Protein AF-A0A6C0DEX9-F1 (afdb_monomer_lite)

Structure (mmCIF, N/CA/C/O backbone):
data_AF-A0A6C0DEX9-F1
#
_entry.id   AF-A0A6C0DEX9-F1
#
loop_
_atom_site.group_PDB
_atom_site.id
_atom_site.type_symbol
_atom_site.label_atom_id
_atom_site.label_alt_id
_atom_site.label_comp_id
_atom_site.label_asym_id
_atom_site.label_entity_id
_atom_site.label_seq_id
_atom_site.pdbx_PDB_ins_code
_atom_site.Cartn_x
_atom_site.Cartn_y
_atom_site.Cartn_z
_atom_site.occupancy
_atom_site.B_iso_or_equiv
_atom_site.auth_seq_id
_atom_site.auth_comp_id
_atom_site.auth_asym_id
_atom_site.auth_atom_id
_atom_site.pdbx_PDB_model_num
ATOM 1 N N . MET A 1 1 ? -10.800 -14.074 -1.603 1.00 45.97 1 MET A N 1
ATOM 2 C CA . MET A 1 1 ? -10.891 -12.600 -1.622 1.00 45.97 1 MET A CA 1
ATOM 3 C C . MET A 1 1 ? -9.914 -12.077 -0.584 1.00 45.97 1 MET A C 1
ATOM 5 O O . MET A 1 1 ? -10.099 -12.381 0.587 1.00 45.97 1 MET A O 1
ATOM 9 N N . ASN A 1 2 ? -8.826 -11.427 -1.005 1.00 59.69 2 ASN A N 1
ATOM 10 C CA . ASN A 1 2 ? -7.826 -10.876 -0.082 1.00 59.69 2 ASN A CA 1
ATOM 11 C C . ASN A 1 2 ? -8.279 -9.472 0.323 1.00 59.69 2 ASN A C 1
ATOM 13 O O . ASN A 1 2 ? -7.854 -8.490 -0.276 1.00 59.69 2 ASN A O 1
ATOM 17 N N . THR A 1 3 ? -9.137 -9.399 1.340 1.00 82.94 3 THR A N 1
ATOM 18 C CA . THR A 1 3 ? -9.750 -8.154 1.829 1.00 82.94 3 THR A CA 1
ATOM 19 C C . THR A 1 3 ? -8.724 -7.036 2.011 1.00 82.94 3 THR A C 1
ATOM 21 O O . THR A 1 3 ? -8.916 -5.935 1.513 1.00 82.94 3 THR A O 1
ATOM 24 N N . VAL A 1 4 ? -7.574 -7.325 2.625 1.00 87.12 4 VAL A N 1
ATOM 25 C CA . VAL A 1 4 ? -6.521 -6.323 2.870 1.00 87.12 4 VAL A CA 1
ATOM 26 C C . VAL A 1 4 ? -5.940 -5.736 1.582 1.00 87.12 4 VAL A C 1
ATOM 28 O O . VAL A 1 4 ? -5.668 -4.540 1.529 1.00 87.12 4 VAL A O 1
ATOM 31 N N . LYS A 1 5 ? -5.758 -6.554 0.540 1.00 90.75 5 LYS A N 1
ATOM 32 C CA . LYS A 1 5 ? -5.237 -6.089 -0.750 1.00 90.75 5 LYS A CA 1
ATOM 33 C C . LYS A 1 5 ? -6.224 -5.139 -1.418 1.00 90.75 5 LYS A C 1
ATOM 35 O O . LYS A 1 5 ? -5.801 -4.111 -1.941 1.00 90.75 5 LYS A O 1
ATOM 40 N N . ASP A 1 6 ? -7.510 -5.468 -1.365 1.00 91.62 6 ASP A N 1
ATOM 41 C CA . ASP A 1 6 ? -8.572 -4.637 -1.931 1.00 91.62 6 ASP A CA 1
ATOM 42 C C . ASP A 1 6 ? -8.660 -3.300 -1.176 1.00 91.62 6 ASP A C 1
ATOM 44 O O . ASP A 1 6 ? -8.590 -2.240 -1.795 1.00 91.62 6 ASP A O 1
ATOM 48 N N . HIS A 1 7 ? -8.665 -3.326 0.164 1.00 92.69 7 HIS A N 1
ATOM 49 C CA . HIS A 1 7 ? -8.656 -2.110 0.987 1.00 92.69 7 HIS A CA 1
ATOM 50 C C . HIS A 1 7 ? -7.416 -1.244 0.742 1.00 92.69 7 HIS A C 1
ATOM 52 O O . HIS A 1 7 ? -7.547 -0.058 0.455 1.00 92.69 7 HIS A O 1
ATOM 58 N N . ALA A 1 8 ? -6.215 -1.823 0.776 1.00 93.25 8 ALA A N 1
ATOM 59 C CA . ALA A 1 8 ? -4.984 -1.082 0.518 1.00 93.25 8 ALA A CA 1
ATOM 60 C C . ALA A 1 8 ? -4.972 -0.459 -0.887 1.00 93.25 8 ALA A C 1
ATOM 62 O O . ALA A 1 8 ? -4.510 0.665 -1.064 1.00 93.25 8 ALA A O 1
ATOM 63 N N . THR A 1 9 ? -5.505 -1.168 -1.886 1.00 92.88 9 THR A N 1
ATOM 64 C CA . THR A 1 9 ? -5.619 -0.660 -3.261 1.00 92.88 9 THR A CA 1
ATOM 65 C C . THR A 1 9 ? -6.638 0.476 -3.356 1.00 92.88 9 THR A C 1
ATOM 67 O O . THR A 1 9 ? -6.397 1.450 -4.072 1.00 92.88 9 THR A O 1
ATO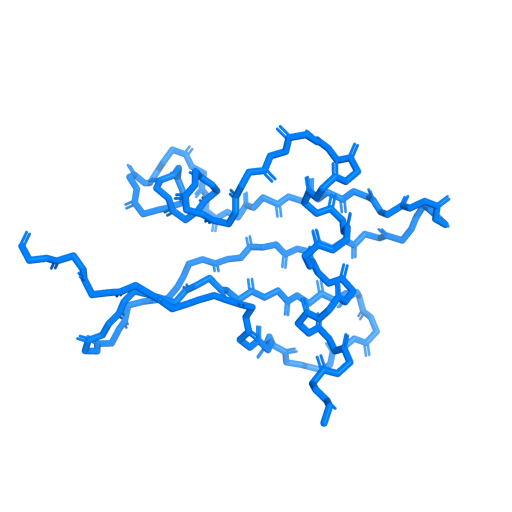M 70 N N . ASN A 1 10 ? -7.730 0.410 -2.590 1.00 94.25 10 ASN A N 1
ATOM 71 C CA . ASN A 1 10 ? -8.698 1.502 -2.478 1.00 94.25 10 ASN A CA 1
ATOM 72 C C . ASN A 1 10 ? -8.069 2.744 -1.839 1.00 94.25 10 ASN A C 1
ATOM 74 O O . ASN A 1 10 ? -8.282 3.842 -2.342 1.00 94.25 10 ASN A O 1
ATOM 78 N N . VAL A 1 11 ? -7.233 2.586 -0.806 1.00 95.31 11 VAL A N 1
ATOM 79 C CA . VAL A 1 11 ? -6.475 3.708 -0.219 1.00 95.31 11 VAL A CA 1
ATOM 80 C C . VAL A 1 11 ? -5.568 4.353 -1.263 1.00 95.31 11 VAL A C 1
ATOM 82 O O . VAL A 1 11 ? -5.564 5.572 -1.410 1.00 95.31 11 VAL A O 1
ATOM 85 N N . LEU A 1 12 ? -4.826 3.554 -2.030 1.00 94.88 12 LEU A N 1
ATOM 86 C CA . LEU A 1 12 ? -3.970 4.079 -3.096 1.00 94.88 12 LEU A CA 1
ATOM 87 C C . LEU A 1 12 ? -4.794 4.823 -4.162 1.00 94.88 12 LEU A C 1
ATOM 89 O O . LEU A 1 12 ? -4.441 5.935 -4.554 1.00 94.88 12 LEU A O 1
ATOM 93 N N . SER A 1 13 ? -5.939 4.261 -4.549 1.00 93.94 13 SER A N 1
ATOM 94 C CA . SER A 1 13 ? -6.865 4.878 -5.507 1.00 93.94 13 SER A CA 1
ATOM 95 C C . SER A 1 13 ? -7.447 6.195 -4.986 1.00 93.94 13 SER A C 1
ATOM 97 O O . SER A 1 13 ? -7.510 7.169 -5.732 1.00 93.94 13 SER A O 1
ATOM 99 N N . TYR A 1 14 ? -7.799 6.261 -3.698 1.00 94.50 14 TYR A N 1
ATOM 100 C CA . TYR A 1 14 ? -8.277 7.476 -3.031 1.00 94.50 14 TYR A CA 1
ATOM 101 C C . TYR A 1 14 ? -7.240 8.609 -3.083 1.00 94.50 14 TYR A C 1
ATOM 103 O O . TYR A 1 14 ? -7.587 9.764 -3.318 1.00 94.50 14 TYR A O 1
ATOM 111 N N . HIS A 1 15 ? -5.952 8.273 -2.970 1.00 94.06 15 HIS A N 1
ATOM 112 C CA . HIS A 1 15 ? -4.836 9.221 -3.110 1.00 94.06 15 HIS A CA 1
ATOM 113 C C . HIS A 1 15 ? -4.367 9.424 -4.558 1.00 94.06 15 HIS A C 1
ATOM 115 O O . HIS A 1 15 ? -3.318 10.028 -4.779 1.00 94.06 15 HIS A O 1
ATOM 121 N N . SER A 1 16 ? -5.112 8.930 -5.556 1.00 93.38 16 SER A N 1
ATOM 122 C CA . SER A 1 16 ? -4.734 8.991 -6.979 1.00 93.38 16 SER A CA 1
ATOM 123 C C . SER A 1 16 ? -3.313 8.472 -7.250 1.00 93.38 16 SER A C 1
ATOM 125 O O . SER A 1 16 ? -2.596 8.994 -8.105 1.00 93.38 16 SER A O 1
ATOM 127 N N . THR A 1 17 ? -2.884 7.453 -6.502 1.00 93.25 17 THR A N 1
ATOM 128 C CA . THR A 1 17 ? -1.554 6.853 -6.618 1.00 93.25 17 THR A CA 1
ATOM 129 C C . THR A 1 17 ? -1.647 5.381 -7.002 1.00 93.25 17 THR A C 1
ATOM 131 O O . THR A 1 17 ? -2.637 4.709 -6.716 1.00 93.25 17 THR A O 1
ATOM 134 N N . SER A 1 18 ? -0.615 4.867 -7.671 1.00 93.44 18 SER A N 1
ATOM 135 C CA . SER A 1 18 ? -0.568 3.469 -8.097 1.00 93.44 18 SER A CA 1
ATOM 136 C C . SER A 1 18 ? 0.348 2.641 -7.186 1.00 93.44 18 SER A C 1
ATOM 138 O O . SER A 1 18 ? 1.361 3.158 -6.692 1.00 93.44 18 SER A O 1
ATOM 140 N N . PRO A 1 19 ? 0.049 1.346 -6.973 1.00 94.12 19 PRO A N 1
ATOM 141 C CA . PRO A 1 19 ? 0.934 0.448 -6.236 1.00 94.12 19 PRO A CA 1
ATOM 142 C C . PRO A 1 19 ? 2.361 0.417 -6.800 1.00 94.12 19 PRO A C 1
ATOM 144 O O . PRO A 1 19 ? 3.324 0.373 -6.038 1.00 94.12 19 PRO A O 1
ATOM 147 N N . GLU A 1 20 ? 2.514 0.475 -8.124 1.00 93.38 20 GLU A N 1
ATOM 148 C CA . GLU A 1 20 ? 3.805 0.497 -8.819 1.00 93.38 20 GLU A CA 1
ATOM 149 C C . GLU A 1 20 ? 4.599 1.760 -8.491 1.00 93.38 20 GLU A C 1
ATOM 151 O O . GLU A 1 20 ? 5.799 1.682 -8.216 1.00 93.38 20 GLU A O 1
ATOM 156 N N . PHE A 1 21 ? 3.933 2.917 -8.491 1.00 92.06 21 PHE A N 1
ATOM 157 C CA . PHE A 1 21 ? 4.563 4.189 -8.168 1.00 92.06 21 PHE A CA 1
ATOM 158 C C . PHE A 1 21 ? 5.047 4.204 -6.716 1.00 92.06 21 PHE A C 1
ATOM 160 O O . PHE A 1 21 ? 6.230 4.454 -6.469 1.00 92.06 21 PHE A O 1
ATOM 167 N N . VAL A 1 22 ? 4.179 3.838 -5.767 1.00 94.31 22 VAL A N 1
ATOM 168 C CA . VAL A 1 22 ? 4.527 3.735 -4.338 1.00 94.31 22 VAL A CA 1
ATOM 169 C C . VAL A 1 22 ? 5.664 2.737 -4.117 1.00 94.31 22 VAL A C 1
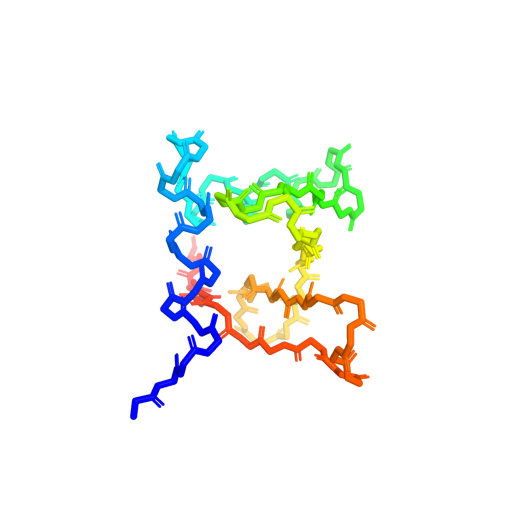ATOM 171 O O . VAL A 1 22 ? 6.625 3.037 -3.405 1.00 94.31 22 VAL A O 1
ATOM 174 N N . LEU A 1 23 ? 5.610 1.576 -4.775 1.00 93.56 23 LEU A N 1
ATOM 175 C CA . LEU A 1 23 ? 6.678 0.582 -4.718 1.00 93.56 23 LEU A CA 1
ATOM 176 C C . LEU A 1 23 ? 8.004 1.141 -5.251 1.00 93.56 23 LEU A C 1
ATOM 178 O O . LEU A 1 23 ? 9.048 0.880 -4.655 1.00 93.56 23 LEU A O 1
ATOM 182 N N . SER A 1 24 ? 7.983 1.928 -6.331 1.00 91.25 24 SER A N 1
ATOM 183 C CA . SER A 1 24 ? 9.189 2.554 -6.887 1.00 91.25 24 SER A CA 1
ATOM 184 C C . SER A 1 24 ? 9.810 3.580 -5.932 1.00 91.25 24 SER A C 1
ATOM 186 O O . SER A 1 24 ? 11.025 3.561 -5.735 1.00 91.25 24 SER A O 1
ATOM 188 N N . LEU A 1 25 ? 8.991 4.409 -5.269 1.00 91.88 25 LEU A N 1
ATOM 189 C CA . LEU A 1 25 ? 9.454 5.407 -4.300 1.00 91.88 25 LEU A CA 1
ATOM 190 C C . LEU A 1 25 ? 10.156 4.749 -3.108 1.00 91.88 25 LEU A C 1
ATOM 192 O O . LEU A 1 25 ? 11.255 5.155 -2.723 1.00 91.88 25 LEU A O 1
ATOM 196 N N . LEU A 1 26 ? 9.529 3.706 -2.556 1.00 93.44 26 LEU A N 1
ATOM 197 C CA . LEU A 1 26 ? 10.060 2.948 -1.425 1.00 93.44 26 LEU A CA 1
ATOM 198 C C . LEU A 1 26 ? 11.312 2.151 -1.813 1.00 93.44 26 LEU A C 1
ATOM 200 O O . LEU A 1 26 ? 12.282 2.109 -1.059 1.00 93.44 26 LEU A O 1
ATOM 204 N N . ARG A 1 27 ? 11.326 1.545 -3.007 1.00 90.94 27 ARG A N 1
ATOM 205 C CA . ARG A 1 27 ? 12.488 0.809 -3.532 1.00 90.94 27 ARG A CA 1
ATOM 206 C C . ARG A 1 27 ? 13.694 1.722 -3.736 1.00 90.94 27 ARG A C 1
ATOM 208 O O . ARG A 1 27 ? 14.808 1.317 -3.415 1.00 90.94 27 ARG A O 1
ATOM 215 N N . ASN A 1 28 ? 13.479 2.926 -4.262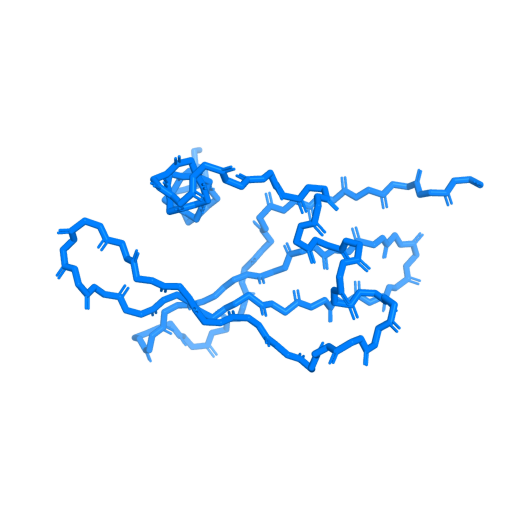 1.00 89.38 28 ASN A N 1
ATOM 216 C CA . ASN A 1 28 ? 14.544 3.900 -4.506 1.00 89.38 28 ASN A CA 1
ATOM 217 C C . ASN A 1 28 ? 15.094 4.519 -3.209 1.00 89.38 28 ASN A C 1
ATOM 219 O O . ASN A 1 28 ? 16.019 5.324 -3.266 1.00 89.38 28 ASN A O 1
ATOM 223 N N . GLY A 1 29 ? 14.541 4.155 -2.046 1.00 85.81 29 GLY A N 1
ATOM 224 C CA . GLY A 1 29 ? 15.032 4.599 -0.745 1.00 85.81 29 GLY A CA 1
ATOM 225 C C . GLY A 1 29 ? 14.750 6.070 -0.448 1.00 85.81 29 GLY A C 1
ATOM 226 O O . GLY A 1 29 ? 15.350 6.616 0.471 1.00 85.81 29 GLY A O 1
ATOM 227 N N . ILE A 1 30 ? 13.840 6.708 -1.195 1.00 85.81 30 ILE A N 1
ATOM 228 C CA . ILE A 1 30 ? 13.434 8.099 -0.943 1.00 85.81 30 ILE A CA 1
ATOM 229 C C . ILE A 1 30 ? 12.773 8.193 0.437 1.00 85.81 30 ILE A C 1
ATOM 231 O O . ILE A 1 30 ? 13.007 9.143 1.178 1.00 85.81 30 ILE A O 1
ATOM 235 N N . LEU A 1 31 ? 11.973 7.181 0.789 1.00 87.06 31 LEU A N 1
ATOM 236 C CA . LEU A 1 31 ? 11.317 7.049 2.085 1.00 87.06 31 LEU A CA 1
ATOM 237 C C . LEU A 1 31 ? 11.392 5.594 2.579 1.00 87.06 31 LEU A C 1
ATOM 239 O O . LEU A 1 31 ? 11.242 4.672 1.775 1.00 87.06 31 LEU A O 1
ATOM 243 N N . PRO A 1 32 ? 11.569 5.357 3.894 1.00 88.69 32 PRO A N 1
ATOM 244 C CA . PRO A 1 32 ? 11.583 4.006 4.462 1.00 88.69 32 PRO A CA 1
ATOM 245 C C . PRO A 1 32 ? 10.183 3.370 4.530 1.00 88.69 32 PRO A C 1
ATOM 247 O O . PRO A 1 32 ? 10.053 2.147 4.584 1.00 88.69 32 PRO A O 1
ATOM 250 N N . ASN A 1 33 ? 9.137 4.194 4.569 1.00 94.19 33 ASN A N 1
ATOM 251 C CA . ASN A 1 33 ? 7.729 3.811 4.535 1.00 94.19 33 ASN A CA 1
ATOM 252 C C . ASN A 1 33 ? 6.888 5.002 4.045 1.00 94.19 33 ASN A C 1
ATOM 254 O O . ASN A 1 33 ? 7.353 6.142 4.071 1.00 94.19 33 ASN A O 1
ATOM 258 N N . ILE A 1 34 ? 5.665 4.727 3.599 1.00 95.00 34 ILE A N 1
ATOM 259 C CA . ILE A 1 34 ? 4.677 5.737 3.209 1.00 95.00 34 ILE A CA 1
ATOM 260 C C . ILE A 1 34 ? 3.430 5.509 4.057 1.00 95.00 34 ILE A C 1
ATOM 262 O O . ILE A 1 34 ? 2.929 4.390 4.120 1.00 95.00 34 ILE A O 1
ATOM 266 N N . VAL A 1 35 ? 2.928 6.556 4.706 1.00 95.81 35 VAL A N 1
ATOM 267 C CA . VAL A 1 35 ? 1.690 6.496 5.490 1.00 95.81 35 VAL A CA 1
ATOM 268 C C . VAL A 1 35 ? 0.618 7.280 4.751 1.00 95.81 35 VAL A C 1
ATOM 270 O O . VAL A 1 35 ? 0.806 8.459 4.460 1.00 95.81 35 VAL A O 1
ATOM 273 N N . LEU A 1 36 ? -0.494 6.621 4.439 1.00 95.56 36 LEU A N 1
ATOM 274 C CA . LEU A 1 36 ? -1.668 7.227 3.814 1.00 95.56 36 LEU A CA 1
ATOM 275 C C . LEU A 1 36 ? -2.889 6.975 4.687 1.00 95.56 36 LEU A C 1
ATOM 277 O O . LEU A 1 36 ? -2.920 6.014 5.451 1.00 95.56 36 LEU A O 1
ATOM 281 N N . LYS A 1 37 ? -3.897 7.833 4.562 1.00 95.19 37 LYS A N 1
ATOM 282 C CA . LYS A 1 37 ? -5.173 7.661 5.259 1.00 95.19 37 LYS A CA 1
ATOM 283 C C . LYS A 1 37 ? -6.256 7.208 4.302 1.00 95.19 37 LYS A C 1
ATOM 285 O O . LYS A 1 37 ? -6.301 7.704 3.179 1.00 95.19 37 LYS A O 1
ATOM 290 N N . ASP A 1 38 ? -7.101 6.288 4.732 1.00 93.00 38 ASP A N 1
ATOM 291 C CA . ASP A 1 38 ? -8.283 5.907 3.965 1.00 93.00 38 ASP A CA 1
ATOM 292 C C . ASP A 1 38 ? -9.413 6.952 4.098 1.00 93.00 38 ASP A C 1
ATOM 294 O O . ASP A 1 38 ? -9.255 8.007 4.724 1.00 93.00 38 ASP A O 1
ATOM 298 N N . GLU A 1 39 ? 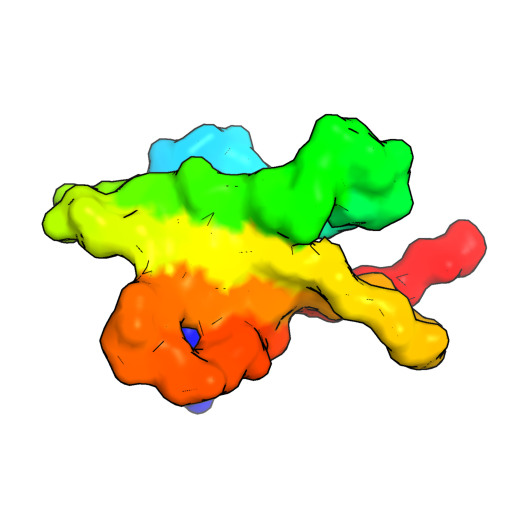-10.568 6.652 3.506 1.00 90.81 39 GLU A N 1
ATOM 299 C CA . GLU A 1 39 ? -11.780 7.478 3.591 1.00 90.81 39 GLU A CA 1
ATOM 300 C C . GLU A 1 39 ? -12.360 7.585 5.019 1.00 90.81 39 GLU A C 1
ATOM 302 O O . GLU A 1 39 ? -13.033 8.564 5.340 1.00 90.81 39 GLU A O 1
ATOM 307 N N . HIS A 1 40 ? -12.049 6.630 5.902 1.00 91.12 40 HIS A N 1
ATOM 308 C CA . HIS A 1 40 ? -12.447 6.609 7.313 1.00 91.12 40 HIS A CA 1
ATOM 309 C C . HIS A 1 40 ? -11.394 7.234 8.241 1.00 91.12 40 HIS A C 1
ATOM 311 O O . HIS A 1 40 ? -11.530 7.156 9.466 1.00 91.12 40 HIS A O 1
ATOM 317 N N . ASN A 1 41 ? -10.362 7.882 7.684 1.00 90.25 41 ASN A N 1
ATOM 318 C CA . ASN A 1 41 ? -9.240 8.471 8.421 1.00 90.25 41 ASN A CA 1
ATOM 319 C C . ASN A 1 41 ? -8.384 7.424 9.177 1.00 90.25 41 ASN A C 1
ATOM 321 O O . ASN A 1 41 ? -7.667 7.769 10.122 1.00 90.25 41 ASN A O 1
ATOM 325 N N . GLU A 1 42 ? -8.441 6.154 8.765 1.00 94.06 42 GLU A N 1
ATOM 326 C CA . GLU A 1 42 ? -7.580 5.067 9.225 1.00 94.06 42 GLU A CA 1
ATOM 327 C C . GLU A 1 42 ? -6.208 5.147 8.545 1.00 94.06 42 GLU A C 1
ATOM 329 O O . GLU A 1 42 ? -6.097 5.331 7.335 1.00 94.06 42 GLU A O 1
ATOM 334 N N . GLU A 1 43 ? -5.139 4.993 9.326 1.00 95.25 43 GLU A N 1
ATOM 335 C CA . GLU A 1 43 ? -3.768 5.057 8.822 1.00 95.25 43 GLU A CA 1
ATOM 336 C C . GLU A 1 43 ? -3.289 3.708 8.282 1.00 95.25 43 GLU A C 1
ATOM 338 O O . GLU A 1 43 ? -3.188 2.711 9.003 1.00 95.25 43 GLU A O 1
ATOM 343 N N . TRP A 1 44 ? -2.902 3.724 7.011 1.00 96.31 44 TRP A N 1
ATOM 344 C CA . TRP A 1 44 ? -2.298 2.624 6.281 1.00 96.31 44 TRP A CA 1
ATOM 345 C C . TRP A 1 44 ? -0.816 2.903 6.060 1.00 96.31 44 TRP A C 1
ATOM 347 O O . TRP A 1 44 ? -0.429 3.873 5.409 1.00 96.31 44 TRP A O 1
ATOM 357 N N . THR A 1 45 ? 0.031 2.031 6.598 1.00 96.75 45 THR A N 1
ATOM 358 C CA . THR A 1 45 ? 1.483 2.086 6.409 1.00 96.75 45 THR A CA 1
ATOM 359 C C . THR A 1 45 ? 1.894 1.135 5.298 1.00 96.75 45 THR A C 1
ATOM 361 O O . THR A 1 45 ? 1.733 -0.079 5.431 1.00 96.75 45 THR A O 1
ATOM 364 N N . PHE A 1 46 ? 2.488 1.680 4.246 1.00 96.69 46 PHE A N 1
ATOM 365 C CA . PHE A 1 46 ? 3.040 0.969 3.103 1.00 96.69 46 PHE A CA 1
ATOM 366 C C . PHE A 1 46 ? 4.554 0.836 3.237 1.00 96.69 46 PHE A C 1
ATOM 368 O O . PHE A 1 46 ? 5.264 1.803 3.526 1.00 96.69 46 PHE A O 1
ATOM 375 N N . VAL A 1 47 ? 5.057 -0.374 3.009 1.00 96.25 47 VAL A N 1
ATOM 376 C CA . VAL A 1 47 ? 6.484 -0.698 3.068 1.00 96.25 47 VAL A CA 1
ATOM 377 C C . VAL A 1 47 ? 6.893 -1.556 1.886 1.00 96.25 47 VAL A C 1
ATOM 379 O O . VAL A 1 47 ? 6.114 -2.338 1.339 1.00 96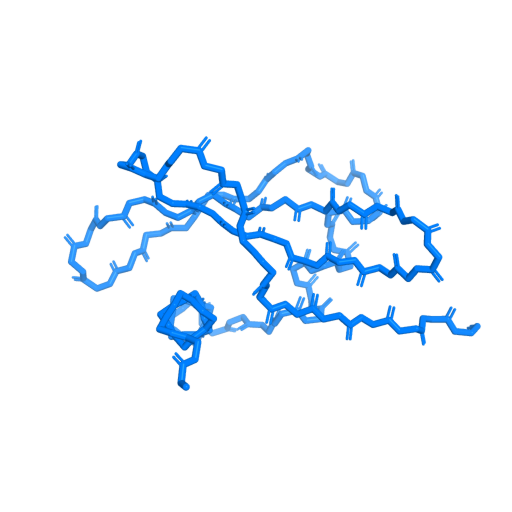.25 47 VAL A O 1
ATOM 382 N N . TYR A 1 48 ? 8.164 -1.439 1.535 1.00 94.44 48 TYR A N 1
ATOM 383 C CA . TYR A 1 48 ? 8.801 -2.274 0.537 1.00 94.44 48 TYR A CA 1
ATOM 384 C C . TYR A 1 48 ? 9.503 -3.464 1.199 1.00 94.44 48 TYR A C 1
ATOM 386 O O . TYR A 1 48 ? 10.186 -3.315 2.217 1.00 94.44 48 TYR A O 1
ATOM 394 N N . ARG A 1 49 ? 9.378 -4.654 0.599 1.00 93.12 49 ARG A N 1
ATOM 395 C CA . ARG A 1 49 ? 10.261 -5.790 0.888 1.00 93.12 49 ARG A CA 1
ATOM 396 C C . ARG A 1 49 ? 10.813 -6.426 -0.376 1.00 93.12 49 ARG A C 1
ATOM 398 O O . ARG A 1 49 ? 10.090 -6.687 -1.335 1.00 93.12 49 ARG A O 1
ATOM 405 N N . HIS A 1 50 ? 12.098 -6.754 -0.307 1.00 90.06 50 HIS A N 1
ATOM 406 C CA . HIS A 1 50 ? 12.809 -7.520 -1.318 1.00 90.06 50 HIS A CA 1
ATOM 407 C C . HIS A 1 50 ? 13.022 -8.961 -0.853 1.00 90.06 50 HIS A C 1
ATOM 409 O O . HIS A 1 50 ? 13.484 -9.193 0.266 1.00 90.06 50 HIS A O 1
ATOM 415 N N . ARG A 1 51 ? 12.712 -9.927 -1.718 1.00 83.31 51 ARG A N 1
ATOM 416 C CA . ARG A 1 51 ? 13.162 -11.323 -1.583 1.00 83.31 51 ARG A CA 1
ATOM 417 C C . ARG A 1 51 ? 13.676 -11.806 -2.938 1.00 83.31 51 ARG A C 1
ATOM 419 O O . ARG A 1 51 ? 14.769 -11.436 -3.332 1.00 83.31 51 ARG A O 1
ATOM 426 N N . CYS A 1 52 ? 12.857 -12.566 -3.664 1.00 85.56 52 CYS A N 1
ATOM 427 C CA . CYS A 1 52 ? 13.074 -12.927 -5.072 1.00 85.56 52 CYS A CA 1
ATOM 428 C C . CYS A 1 52 ? 12.271 -12.034 -6.034 1.00 85.56 52 CYS A C 1
ATOM 430 O O . CYS A 1 52 ? 12.435 -12.108 -7.245 1.00 85.56 52 CYS A O 1
ATOM 432 N N . ARG A 1 53 ? 11.345 -11.245 -5.485 1.00 89.75 53 ARG A N 1
ATOM 433 C CA . ARG A 1 53 ? 10.493 -10.274 -6.172 1.00 89.75 53 ARG A CA 1
ATOM 434 C C . ARG A 1 53 ? 10.395 -9.024 -5.303 1.00 89.75 53 ARG A C 1
ATOM 436 O O . ARG A 1 53 ? 10.838 -9.027 -4.145 1.00 89.75 53 ARG A O 1
ATOM 443 N N . PHE A 1 54 ? 9.801 -7.981 -5.863 1.00 91.50 54 PHE A N 1
ATOM 444 C CA . PHE A 1 54 ? 9.548 -6.722 -5.181 1.00 91.50 54 PHE A CA 1
ATOM 445 C C . PHE A 1 54 ? 8.114 -6.727 -4.667 1.00 91.50 54 PHE A C 1
ATOM 447 O O . PHE A 1 54 ? 7.177 -6.852 -5.454 1.00 91.50 54 PHE A O 1
ATOM 454 N N . TYR A 1 55 ? 7.958 -6.601 -3.354 1.00 94.50 55 TYR A N 1
ATOM 455 C CA . TYR A 1 55 ? 6.660 -6.638 -2.694 1.00 94.50 55 TYR A CA 1
ATOM 456 C C . TYR A 1 55 ? 6.341 -5.271 -2.105 1.00 94.50 55 TYR A C 1
ATOM 458 O O . TYR A 1 55 ? 7.127 -4.729 -1.319 1.00 94.50 55 TYR A O 1
ATOM 466 N N . LEU A 1 56 ? 5.170 -4.750 -2.455 1.00 95.62 56 LEU A N 1
ATOM 467 C CA . LEU A 1 56 ? 4.505 -3.705 -1.699 1.00 95.62 56 LEU A CA 1
ATOM 468 C C . LEU A 1 56 ? 3.646 -4.387 -0.643 1.00 95.62 56 LEU A C 1
ATOM 470 O O . LEU A 1 56 ? 2.740 -5.161 -0.966 1.00 95.62 56 LEU A O 1
ATOM 474 N N . MET A 1 57 ? 3.933 -4.092 0.614 1.00 96.19 57 MET A N 1
ATOM 475 C CA . MET A 1 57 ? 3.146 -4.586 1.729 1.00 96.19 57 MET A CA 1
ATOM 476 C C . MET A 1 57 ? 2.488 -3.424 2.452 1.00 96.19 57 MET A C 1
ATOM 478 O O . MET A 1 57 ? 3.059 -2.335 2.511 1.00 96.19 57 MET A O 1
ATOM 482 N N . ALA A 1 58 ? 1.333 -3.670 3.053 1.00 96.44 58 ALA A N 1
ATOM 483 C CA . ALA A 1 58 ? 0.654 -2.676 3.864 1.00 96.44 58 ALA A CA 1
ATOM 484 C C . ALA A 1 58 ? 0.144 -3.260 5.176 1.00 96.44 58 ALA A C 1
ATOM 486 O O . ALA A 1 58 ? -0.033 -4.475 5.316 1.00 96.44 58 ALA A O 1
ATOM 487 N N . LYS A 1 59 ? -0.062 -2.379 6.150 1.00 95.62 59 LYS A N 1
ATOM 488 C CA . LYS A 1 59 ? -0.791 -2.691 7.375 1.00 95.62 59 LYS A CA 1
ATOM 489 C C . LYS A 1 59 ? -1.479 -1.454 7.928 1.00 95.62 59 LYS A C 1
ATOM 491 O O . LYS A 1 59 ? -0.986 -0.343 7.735 1.00 95.62 59 LYS A O 1
ATOM 496 N N . THR A 1 60 ? -2.519 -1.675 8.714 1.00 94.44 60 THR A N 1
ATOM 497 C CA . THR A 1 60 ? -3.071 -0.673 9.627 1.00 94.44 60 THR A CA 1
ATOM 498 C C . THR A 1 60 ? -2.478 -0.845 11.026 1.00 94.44 60 THR A C 1
ATOM 500 O O . THR A 1 60 ? -1.704 -1.778 11.288 1.00 94.44 60 THR A O 1
ATOM 503 N N . LYS A 1 61 ? -2.812 0.062 11.946 1.00 90.81 61 LYS A N 1
ATOM 504 C CA . LYS A 1 61 ? -2.369 -0.003 13.351 1.00 90.81 61 LYS A CA 1
ATOM 505 C C . LYS A 1 61 ? -2.852 -1.268 14.078 1.00 90.81 61 LYS A C 1
ATOM 507 O O . LYS A 1 61 ? -2.130 -1.788 14.925 1.00 90.81 61 LYS A O 1
ATOM 512 N N . ASP A 1 62 ? -4.028 -1.776 13.714 1.00 90.44 62 ASP A N 1
ATOM 513 C CA . ASP A 1 62 ? -4.681 -2.918 14.367 1.00 90.44 62 ASP A CA 1
ATOM 514 C C . ASP A 1 62 ? -4.157 -4.273 13.852 1.00 90.44 62 ASP A C 1
ATOM 516 O O . ASP A 1 62 ? -4.351 -5.326 14.466 1.00 90.44 62 ASP A O 1
ATOM 520 N N . MET A 1 63 ? -3.427 -4.264 12.734 1.00 91.75 63 MET A N 1
ATOM 521 C CA . MET A 1 63 ? -2.849 -5.461 12.135 1.00 91.75 63 MET A CA 1
ATOM 522 C C . MET A 1 63 ? -1.518 -5.857 12.789 1.00 91.75 63 MET A C 1
ATOM 524 O O . MET A 1 63 ? -0.566 -5.078 12.879 1.00 91.75 63 MET A O 1
ATOM 528 N N . LYS A 1 64 ? -1.395 -7.142 13.148 1.00 90.38 64 LYS A N 1
ATOM 529 C CA . LYS A 1 64 ? -0.159 -7.702 13.732 1.00 90.38 64 LYS A CA 1
ATOM 530 C C . LYS A 1 64 ? 1.008 -7.781 12.748 1.00 90.38 64 LYS A C 1
ATOM 532 O O . LYS A 1 64 ? 2.165 -7.759 13.163 1.00 90.38 64 LYS A O 1
ATOM 537 N N . ARG A 1 65 ? 0.724 -7.929 11.454 1.00 92.94 65 ARG A N 1
ATOM 538 C CA . ARG A 1 65 ? 1.731 -8.132 10.406 1.00 92.94 65 ARG A CA 1
ATOM 539 C C . ARG A 1 65 ? 1.372 -7.346 9.155 1.00 92.94 65 ARG A C 1
ATOM 541 O O . ARG A 1 65 ? 0.214 -7.014 8.940 1.00 92.94 65 ARG A O 1
ATOM 548 N N . PHE A 1 66 ? 2.391 -7.070 8.354 1.00 94.56 66 PHE A N 1
ATOM 549 C CA . PHE A 1 66 ? 2.205 -6.544 7.012 1.00 94.56 66 PHE A CA 1
ATOM 550 C C . PHE A 1 66 ? 1.716 -7.647 6.081 1.00 94.56 66 PHE A C 1
ATOM 552 O O . PHE A 1 66 ? 2.234 -8.765 6.126 1.00 94.56 66 PHE A O 1
ATOM 559 N N . GLU A 1 67 ? 0.754 -7.303 5.239 1.00 94.81 67 GLU A N 1
ATOM 560 C CA . GLU A 1 67 ? 0.174 -8.190 4.236 1.00 94.81 67 GLU A CA 1
ATOM 561 C C . GLU A 1 67 ? 0.544 -7.701 2.832 1.00 94.81 67 GLU A C 1
ATOM 563 O O . GLU A 1 67 ? 0.795 -6.513 2.613 1.00 94.81 67 GLU A O 1
ATOM 568 N N . GLU A 1 68 ? 0.611 -8.628 1.880 1.00 94.38 68 GLU A N 1
ATOM 569 C CA . GLU A 1 68 ? 0.951 -8.325 0.489 1.00 94.38 68 GLU A CA 1
ATOM 570 C C . GLU A 1 68 ? -0.184 -7.557 -0.204 1.00 94.38 68 GLU A C 1
ATOM 572 O O . GLU A 1 68 ? -1.328 -8.014 -0.245 1.00 94.38 68 GLU A O 1
ATOM 577 N N . VAL A 1 69 ? 0.157 -6.416 -0.803 1.00 93.94 69 VAL A N 1
ATOM 578 C CA . VAL A 1 69 ? -0.759 -5.603 -1.618 1.00 93.94 69 VAL A CA 1
ATOM 579 C C . VAL A 1 69 ? -0.455 -5.792 -3.097 1.00 93.94 69 VAL A C 1
ATOM 581 O O . VAL A 1 69 ? -1.347 -6.051 -3.903 1.00 93.94 69 VAL A O 1
ATOM 584 N N . TYR A 1 70 ? 0.820 -5.694 -3.464 1.00 93.25 70 TYR A N 1
ATOM 585 C CA . TYR A 1 70 ? 1.248 -5.748 -4.853 1.00 93.25 70 TYR A CA 1
ATOM 586 C C . TYR A 1 70 ? 2.618 -6.410 -4.979 1.00 93.25 70 TYR A C 1
ATOM 588 O O . TYR A 1 70 ? 3.469 -6.271 -4.101 1.00 93.25 70 TYR A O 1
ATOM 596 N N . THR A 1 71 ? 2.828 -7.116 -6.088 1.00 92.69 71 THR A N 1
ATOM 597 C CA . THR A 1 71 ? 4.066 -7.842 -6.370 1.00 92.69 71 THR A CA 1
ATOM 598 C C . THR A 1 71 ? 4.519 -7.532 -7.787 1.00 92.69 71 THR A C 1
ATOM 600 O O . THR A 1 71 ? 3.746 -7.694 -8.728 1.00 92.69 71 THR A O 1
ATOM 603 N N . ALA A 1 72 ? 5.785 -7.153 -7.941 1.00 89.75 72 ALA A N 1
ATOM 604 C CA . ALA A 1 72 ? 6.417 -6.910 -9.230 1.00 89.75 72 ALA A CA 1
ATOM 605 C C . ALA A 1 72 ? 7.695 -7.741 -9.398 1.00 89.75 72 ALA A C 1
ATOM 607 O O . ALA A 1 72 ? 8.479 -7.932 -8.464 1.00 89.75 72 ALA A O 1
ATOM 608 N N . THR A 1 73 ? 7.921 -8.205 -10.622 1.00 84.12 73 THR A N 1
ATOM 609 C CA . THR A 1 73 ? 9.204 -8.721 -11.110 1.00 84.12 73 THR A CA 1
ATOM 610 C C . THR A 1 73 ? 9.787 -7.662 -12.033 1.00 84.12 73 THR A C 1
ATOM 612 O O . THR A 1 73 ? 9.410 -7.596 -13.199 1.00 84.12 73 THR A O 1
ATOM 615 N N . PHE A 1 74 ? 10.642 -6.784 -11.509 1.00 66.56 74 PHE A N 1
ATOM 616 C CA . PHE A 1 74 ? 11.422 -5.898 -12.371 1.00 66.56 74 PHE A CA 1
ATOM 617 C C . PHE A 1 74 ? 12.579 -6.723 -12.943 1.00 66.56 74 PHE A C 1
ATOM 619 O O . PHE A 1 74 ? 13.375 -7.254 -12.167 1.00 66.56 74 PHE A O 1
ATOM 626 N N . TYR A 1 75 ? 12.586 -6.882 -14.267 1.00 58.59 75 TYR A N 1
ATOM 627 C CA . TYR A 1 75 ? 13.683 -7.467 -15.039 1.00 58.59 75 TYR A CA 1
ATOM 628 C C . TYR A 1 75 ? 14.753 -6.414 -15.323 1.00 58.59 75 TYR A C 1
ATOM 630 O O . TYR A 1 75 ? 14.370 -5.231 -15.488 1.00 58.59 75 TYR A O 1
#

Sequence (75 aa):
MNTVKDHATNVLSYHSTSPEFVLSLLRN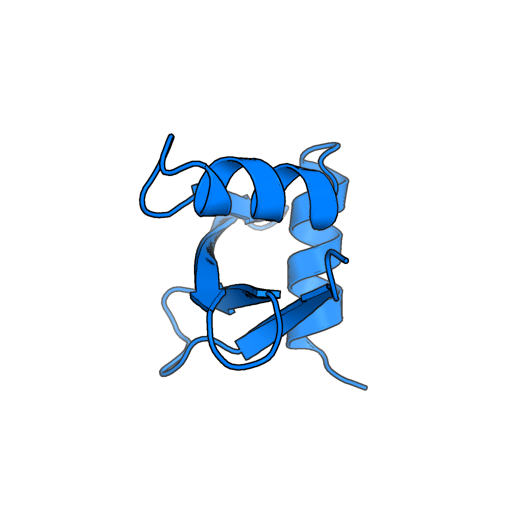GILPNIVLKDEHNEEWTFVYRHRCRFYLMAKTKDMKRFEEVYTATFY

Radius of gyration: 11.55 Å; chains: 1; bounding box: 28×22×29 Å

Secondary structure (DSSP, 8-state):
--HHHHHHHHHHHHTT--HHHHHHHHHTTS-S-EEEE-TT--EEEEEEEESSSEEEEEEETT-SS-EEEEEE---

Foldseek 3Di:
DPVVLVQVQQQCVVVVHDLVRLLVCQVVVVDQWDWTAHPVRWIKIWHWDDDQWIFIWIDTPPDPDTDTNDTGDDD

Organism: NCBI:txid1070528

pLDDT: mean 90.55, std 8.58, range [45.97, 96.75]